Protein AF-A0A2M7DHF6-F1 (afdb_monomer_lite)

Foldseek 3Di:
DDDDDDDPPDPPPPPVDPVVPVLVCQLVLNPPPPQKDAQQDAQDVLWTFGMKGWDDDPQWIKMKGWTDLSHDQVVLQQKKKKKWWADDPVPDPPPDRTDIDIDRFGWDDRNSITITMDIDPHRDPDTAKMKIFIAGPVDGPDTRGDIRIDGPRDD

Sequence (155 aa):
MKKILIILVGCFSVFACKQGSNEYYLYHGLEGYNKFRYVNEDFIEGYKVQKIAFFQEADQLQYALLLDDSVKDETVSYYSLGLHVFLDKEKLPENKNFLVWDIKPEIQKMGTNKYIIGGFKDSIKKMDSLVFFLYDRERYQGVEGNRIVLKNIKL

Structure (mmCIF, N/CA/C/O backbone):
data_AF-A0A2M7DHF6-F1
#
_entry.id   AF-A0A2M7DHF6-F1
#
loop_
_atom_site.group_PDB
_atom_site.id
_atom_site.type_symbol
_atom_site.label_atom_id
_atom_site.label_alt_id
_atom_site.label_comp_id
_atom_site.label_asym_id
_atom_site.label_entity_id
_atom_site.label_seq_id
_atom_site.pdbx_PDB_ins_code
_atom_site.Cartn_x
_atom_site.Cartn_y
_atom_site.Cartn_z
_atom_site.occupancy
_atom_site.B_iso_or_equiv
_atom_site.auth_seq_id
_atom_site.auth_comp_id
_atom_site.auth_asym_id
_atom_site.auth_atom_id
_atom_site.pdbx_PDB_model_num
ATOM 1 N N . MET A 1 1 ? 3.550 69.576 16.415 1.00 40.66 1 MET A N 1
ATOM 2 C CA . MET A 1 1 ? 3.106 69.053 15.102 1.00 40.66 1 MET A CA 1
ATOM 3 C C . MET A 1 1 ? 4.004 67.893 14.703 1.00 40.66 1 MET A C 1
ATOM 5 O O . MET A 1 1 ? 5.196 68.136 14.625 1.00 40.66 1 MET A O 1
ATOM 9 N N . LYS A 1 2 ? 3.412 66.723 14.386 1.00 37.28 2 LYS A N 1
ATOM 10 C CA . LYS A 1 2 ? 3.984 65.604 13.592 1.00 37.28 2 LYS A CA 1
ATOM 11 C C . LYS A 1 2 ? 5.193 64.881 14.257 1.00 37.28 2 LYS A C 1
ATOM 13 O O . LYS A 1 2 ? 6.148 65.526 14.637 1.00 37.28 2 LYS A O 1
ATOM 18 N N . LYS A 1 3 ? 5.269 63.555 14.420 1.00 44.31 3 LYS A N 1
ATOM 19 C CA . LYS A 1 3 ? 4.597 62.416 13.773 1.00 44.31 3 LYS A CA 1
ATOM 20 C C . LYS A 1 3 ? 4.473 61.256 14.771 1.00 44.31 3 LYS A C 1
ATOM 22 O O . LYS A 1 3 ? 5.427 60.940 15.471 1.00 44.31 3 LYS A O 1
ATOM 27 N N . ILE A 1 4 ? 3.298 60.639 14.781 1.00 50.06 4 ILE A 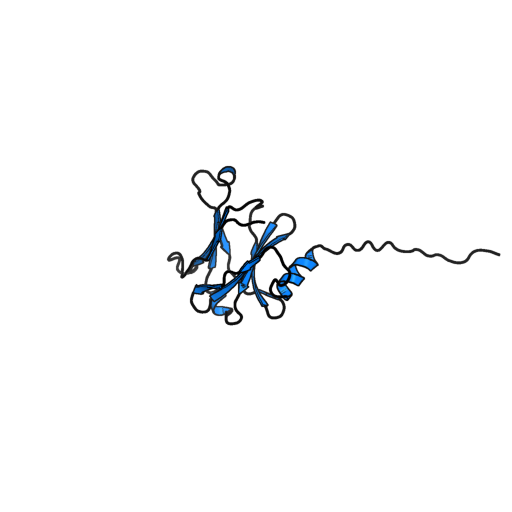N 1
ATOM 28 C CA . ILE A 1 4 ? 2.992 59.366 15.432 1.00 50.06 4 ILE A CA 1
ATOM 29 C C . ILE A 1 4 ? 3.052 58.254 14.372 1.00 50.06 4 ILE A C 1
ATOM 31 O O . ILE A 1 4 ? 2.716 58.485 13.211 1.00 50.06 4 ILE A O 1
ATOM 35 N N . LEU A 1 5 ? 3.412 57.068 14.862 1.00 42.75 5 LEU A N 1
ATOM 36 C CA . LEU A 1 5 ? 3.111 55.718 14.379 1.00 42.75 5 LEU A CA 1
ATOM 37 C C . LEU A 1 5 ? 4.032 55.063 13.341 1.00 42.75 5 LEU A C 1
ATOM 39 O O . LEU A 1 5 ? 3.881 55.173 12.129 1.00 42.75 5 LEU A O 1
ATOM 43 N N . ILE A 1 6 ? 4.914 54.251 13.918 1.00 54.34 6 ILE A N 1
ATOM 44 C CA . ILE A 1 6 ? 5.361 52.944 13.441 1.00 54.34 6 ILE A CA 1
ATOM 45 C C . ILE A 1 6 ? 4.137 52.085 13.095 1.00 54.34 6 ILE A C 1
ATOM 47 O O . ILE A 1 6 ? 3.310 51.852 13.972 1.00 54.34 6 ILE A O 1
ATOM 51 N N . ILE A 1 7 ? 4.072 51.533 11.883 1.00 50.66 7 ILE A N 1
ATOM 52 C CA . ILE A 1 7 ? 3.441 50.226 11.665 1.00 50.66 7 ILE A CA 1
ATOM 53 C C . ILE A 1 7 ? 4.362 49.416 10.753 1.00 50.66 7 ILE A C 1
ATOM 55 O O . ILE A 1 7 ? 4.388 49.574 9.535 1.00 50.66 7 ILE A O 1
ATOM 59 N N . LEU A 1 8 ? 5.143 48.553 11.397 1.00 51.50 8 LEU A N 1
ATOM 60 C CA . LEU A 1 8 ? 5.877 47.461 10.781 1.00 51.50 8 LEU A CA 1
ATOM 61 C C . LEU A 1 8 ? 4.846 46.356 10.492 1.00 51.50 8 LEU A C 1
ATOM 63 O O . LEU A 1 8 ? 4.597 45.499 11.337 1.00 51.50 8 LEU A O 1
ATOM 67 N N . VAL A 1 9 ? 4.161 46.422 9.346 1.00 56.62 9 VAL A N 1
ATOM 68 C CA . VAL A 1 9 ? 3.295 45.316 8.908 1.00 56.62 9 VAL A CA 1
ATOM 69 C C . VAL A 1 9 ? 4.211 44.210 8.407 1.00 56.62 9 VAL A C 1
ATOM 71 O O . VAL A 1 9 ? 4.738 44.266 7.298 1.00 56.62 9 VAL A O 1
ATOM 74 N N . GLY A 1 10 ? 4.450 43.235 9.280 1.00 50.50 10 GLY A N 1
ATOM 75 C CA . GLY A 1 10 ? 5.175 42.021 8.957 1.00 50.50 10 GLY A CA 1
ATOM 76 C C . GLY A 1 10 ? 4.464 41.256 7.847 1.00 50.50 10 GLY A C 1
ATOM 77 O O . GLY A 1 10 ? 3.356 40.757 8.033 1.00 50.50 10 GLY A O 1
ATOM 78 N N . CYS A 1 11 ? 5.137 41.121 6.706 1.00 45.31 11 CYS A N 1
ATOM 79 C CA . CYS A 1 11 ? 4.886 40.038 5.767 1.00 45.31 11 CYS A CA 1
ATOM 80 C C . CYS A 1 11 ? 5.281 38.720 6.444 1.00 45.31 11 CYS A C 1
ATOM 82 O O . CYS A 1 11 ? 6.384 38.217 6.244 1.00 45.31 11 CYS A O 1
ATOM 84 N N . PHE A 1 12 ? 4.384 38.164 7.260 1.00 49.59 12 PHE A N 1
ATOM 85 C CA . PHE A 1 12 ? 4.395 36.736 7.555 1.00 49.59 12 PHE A CA 1
ATOM 86 C C . PHE A 1 12 ? 3.941 36.026 6.281 1.00 49.59 12 PHE A C 1
ATOM 88 O O . PHE A 1 12 ? 2.757 35.780 6.053 1.00 49.59 12 PHE A O 1
ATOM 95 N N . SER A 1 13 ? 4.903 35.774 5.397 1.00 50.66 13 SER A N 1
ATOM 96 C CA . SER A 1 13 ? 4.759 34.831 4.303 1.00 50.66 13 SER A CA 1
ATOM 97 C C . SER A 1 13 ? 4.351 33.492 4.902 1.00 50.66 13 SER A C 1
ATOM 99 O O . SER A 1 13 ? 5.114 32.828 5.603 1.00 50.66 13 SER A O 1
ATOM 101 N N . VAL A 1 14 ? 3.101 33.127 4.639 1.00 48.22 14 VAL A N 1
ATOM 102 C CA . VAL A 1 14 ? 2.528 31.819 4.923 1.00 48.22 14 VAL A CA 1
ATOM 103 C C . VAL A 1 14 ? 3.292 30.806 4.071 1.00 48.22 14 VAL A C 1
ATOM 105 O O . VAL A 1 14 ? 2.922 30.496 2.942 1.00 48.22 14 VAL A O 1
ATOM 108 N N . PHE A 1 15 ? 4.399 30.293 4.604 1.00 45.62 15 PHE A N 1
ATOM 109 C CA . PHE A 1 15 ? 4.954 29.012 4.191 1.00 45.62 15 PHE A CA 1
ATOM 110 C C . PHE A 1 15 ? 4.006 27.926 4.710 1.00 45.62 15 PHE A C 1
ATOM 112 O O . PHE A 1 15 ? 4.299 27.217 5.668 1.00 45.62 15 PHE A O 1
ATOM 119 N N . ALA A 1 16 ? 2.820 27.833 4.106 1.00 44.16 16 ALA A N 1
ATOM 120 C CA . ALA A 1 16 ? 1.958 26.676 4.266 1.00 44.16 16 ALA A CA 1
ATOM 121 C C . ALA A 1 16 ? 2.647 25.514 3.542 1.00 44.16 16 ALA A C 1
ATOM 123 O O . ALA A 1 16 ? 2.563 25.367 2.321 1.00 44.16 16 ALA A O 1
ATOM 124 N N . CYS A 1 17 ? 3.415 24.746 4.313 1.00 47.50 17 CYS A N 1
ATOM 125 C CA . CYS A 1 17 ? 3.987 23.472 3.914 1.00 47.50 17 CYS A CA 1
ATOM 126 C C . CYS A 1 17 ? 2.936 22.634 3.171 1.00 47.50 17 CYS A C 1
ATOM 128 O O . CYS A 1 17 ? 1.870 22.342 3.710 1.00 47.50 17 CYS A O 1
ATOM 130 N N . LYS A 1 18 ? 3.270 22.171 1.959 1.00 53.00 18 LYS A N 1
ATOM 131 C CA . LYS A 1 18 ? 2.492 21.196 1.161 1.00 53.00 18 LYS A CA 1
ATOM 132 C C . LYS A 1 18 ? 2.145 19.895 1.911 1.00 53.00 18 LYS A C 1
ATOM 134 O O . LYS A 1 18 ? 1.332 19.119 1.431 1.00 53.00 18 LYS A O 1
ATOM 139 N N . GLN A 1 19 ? 2.740 19.673 3.080 1.00 48.91 19 GLN A N 1
ATOM 140 C CA . GLN A 1 19 ? 2.557 18.506 3.937 1.00 48.91 19 GLN A CA 1
ATOM 141 C C . GLN A 1 19 ? 1.116 18.363 4.470 1.00 48.91 19 GLN A C 1
ATOM 143 O O . GLN A 1 19 ? 0.648 17.247 4.661 1.00 48.91 19 GLN A O 1
ATOM 148 N N . GLY A 1 20 ? 0.365 19.465 4.608 1.00 59.94 20 GLY A N 1
ATOM 149 C CA . GLY A 1 20 ? -1.000 19.422 5.150 1.00 59.94 20 GLY A CA 1
ATOM 150 C C . GLY A 1 20 ? -2.064 18.793 4.236 1.00 59.94 20 GLY A C 1
ATOM 151 O O . GLY A 1 20 ? -3.119 18.403 4.728 1.00 59.94 20 GLY A O 1
ATOM 152 N N . SER A 1 21 ? -1.836 18.675 2.918 1.00 76.06 21 SER A N 1
ATOM 153 C CA . SER A 1 21 ? -2.890 18.179 2.015 1.00 76.06 21 SER A CA 1
ATOM 154 C C . SER A 1 21 ? -3.021 16.658 2.002 1.00 76.06 21 SER A C 1
ATOM 156 O O . SER A 1 21 ? -4.135 16.154 1.914 1.00 76.06 21 SER A O 1
ATOM 158 N N . ASN A 1 22 ? -1.915 15.913 2.083 1.00 88.50 22 ASN A N 1
ATOM 159 C CA . ASN A 1 22 ? -1.969 14.447 2.053 1.00 88.50 22 ASN A CA 1
ATOM 160 C C . ASN A 1 22 ? -2.576 13.895 3.345 1.00 88.50 22 ASN A C 1
ATOM 162 O O . ASN A 1 22 ? -3.452 13.035 3.292 1.00 88.50 22 ASN A O 1
ATOM 166 N N . GLU A 1 23 ? -2.169 14.451 4.488 1.00 90.94 23 GLU A N 1
ATOM 167 C CA . GLU A 1 23 ? -2.706 14.081 5.798 1.00 90.94 23 GLU A CA 1
ATOM 168 C C . GLU A 1 23 ? -4.221 14.305 5.875 1.00 90.94 23 GLU A C 1
ATOM 170 O O . GLU A 1 23 ? -4.940 13.429 6.350 1.00 90.94 23 GLU A O 1
ATOM 175 N N . TYR A 1 24 ? -4.727 15.410 5.307 1.00 93.25 24 TYR A N 1
ATOM 176 C CA . TYR A 1 24 ? -6.166 15.660 5.190 1.00 93.25 24 TYR A CA 1
ATOM 177 C C . TYR A 1 24 ? -6.893 14.519 4.461 1.00 93.25 24 TYR A C 1
ATOM 179 O O . TYR A 1 24 ? -7.865 13.969 4.981 1.00 93.25 24 TYR A O 1
ATOM 187 N N . TYR A 1 25 ? -6.411 14.113 3.281 1.00 95.50 25 TYR A N 1
ATOM 188 C CA . TYR A 1 25 ? -7.046 13.028 2.528 1.00 95.50 25 TYR A CA 1
ATOM 189 C C . TYR A 1 25 ? -6.968 11.690 3.265 1.00 95.50 25 TYR A C 1
ATOM 191 O O . TYR A 1 25 ? -7.938 10.937 3.262 1.00 95.50 25 TYR A O 1
ATOM 199 N N . LEU A 1 26 ? -5.844 11.390 3.918 1.00 96.31 26 LEU A N 1
ATOM 200 C CA . LEU A 1 26 ? -5.704 10.173 4.717 1.00 96.31 26 LEU A CA 1
ATOM 201 C C . LEU A 1 26 ? -6.680 10.168 5.904 1.00 96.31 26 LEU A C 1
ATOM 203 O O . LEU A 1 26 ? -7.362 9.167 6.134 1.00 96.31 26 LEU A O 1
ATOM 207 N N . TYR A 1 27 ? -6.815 11.291 6.611 1.00 96.88 27 TYR A N 1
ATOM 208 C CA . TYR A 1 27 ? -7.749 11.434 7.729 1.00 96.88 27 TYR A CA 1
ATOM 209 C C . TYR A 1 27 ? -9.207 11.198 7.306 1.00 96.88 27 TYR A C 1
ATOM 211 O O . TYR A 1 27 ? -9.972 10.585 8.048 1.00 96.88 27 TYR A O 1
ATOM 219 N N . HIS A 1 28 ? -9.573 11.612 6.090 1.00 96.31 28 HIS A N 1
ATOM 220 C CA . HIS A 1 28 ? -10.912 11.459 5.515 1.00 96.31 28 HIS A CA 1
ATOM 221 C C . HIS A 1 28 ? -11.072 10.226 4.604 1.00 96.31 28 HIS A C 1
ATOM 223 O O . HIS A 1 28 ? -11.891 10.234 3.692 1.00 96.31 28 HIS A O 1
ATOM 229 N N . GLY A 1 29 ? -10.296 9.152 4.791 1.00 96.44 29 GLY A N 1
ATOM 230 C CA . GLY A 1 29 ? -10.548 7.892 4.067 1.00 96.44 29 GLY A CA 1
ATOM 231 C C . GLY A 1 29 ? -10.341 7.988 2.547 1.00 96.44 29 GLY A C 1
ATOM 232 O O . GLY A 1 29 ? -10.980 7.258 1.777 1.00 96.44 29 GLY A O 1
ATOM 233 N N . LEU A 1 30 ? -9.477 8.910 2.108 1.00 96.31 30 LEU A N 1
ATOM 234 C CA . LEU A 1 30 ? -9.225 9.302 0.716 1.00 96.31 30 LEU A CA 1
ATOM 235 C C . LEU A 1 30 ? -10.420 9.974 0.018 1.00 96.31 30 LEU A C 1
ATOM 237 O O . LEU A 1 30 ? -10.449 10.055 -1.212 1.00 96.31 30 LEU A O 1
ATOM 241 N N . GLU A 1 31 ? -11.413 10.458 0.765 1.00 92.88 31 GLU A N 1
ATOM 242 C CA . GLU A 1 31 ? -12.525 11.223 0.197 1.00 92.88 31 GLU A CA 1
ATOM 243 C C . GLU A 1 31 ? -12.035 12.513 -0.471 1.00 92.88 31 GLU A C 1
ATOM 245 O O . GLU A 1 31 ? -11.170 13.221 0.039 1.00 92.88 31 GLU A O 1
ATOM 250 N N . GLY A 1 32 ? -12.562 12.804 -1.662 1.00 89.50 32 GLY A N 1
ATOM 251 C CA . GLY A 1 32 ? -12.158 13.969 -2.456 1.00 89.50 32 GLY A CA 1
ATOM 252 C C . GLY A 1 32 ? -10.775 13.861 -3.112 1.00 89.50 32 GLY A C 1
ATOM 253 O O . GLY A 1 32 ? -10.454 14.687 -3.968 1.00 89.50 32 GLY A O 1
ATOM 254 N N . TYR A 1 33 ? -9.973 12.839 -2.794 1.00 93.50 33 TYR A N 1
ATOM 255 C CA . TYR A 1 33 ? -8.734 12.573 -3.518 1.00 93.50 33 TYR A CA 1
ATOM 256 C C . TYR A 1 33 ? -9.058 11.988 -4.896 1.00 93.50 33 TYR A C 1
ATOM 258 O O . TYR A 1 33 ? -9.936 11.144 -5.023 1.00 93.50 33 TYR A O 1
ATOM 266 N N . ASN A 1 34 ? -8.378 12.418 -5.958 1.00 88.50 34 ASN A N 1
ATOM 267 C CA . ASN A 1 34 ? -8.691 11.975 -7.326 1.00 88.50 34 ASN A CA 1
ATOM 268 C C . ASN A 1 34 ? -7.738 10.895 -7.866 1.00 88.50 34 ASN A C 1
ATOM 270 O O . ASN A 1 34 ? -8.017 10.301 -8.907 1.00 88.50 34 ASN A O 1
ATOM 274 N N . LYS A 1 35 ? -6.629 10.619 -7.169 1.00 88.62 35 LYS A N 1
ATOM 275 C CA . LYS A 1 35 ? -5.619 9.617 -7.553 1.00 88.62 35 LYS A CA 1
ATOM 276 C C . LYS A 1 35 ? -5.656 8.386 -6.643 1.00 88.62 35 LYS A C 1
ATOM 278 O O . LYS A 1 35 ? -4.625 7.912 -6.169 1.00 88.62 35 LYS A O 1
ATOM 283 N N . PHE A 1 36 ? -6.854 7.857 -6.407 1.00 93.81 36 PHE A N 1
ATOM 284 C CA . PHE A 1 36 ? -7.036 6.573 -5.733 1.00 93.81 36 PHE A CA 1
ATOM 285 C C . PHE A 1 36 ? -7.778 5.572 -6.619 1.00 93.81 36 PHE A C 1
ATOM 287 O O . PHE A 1 36 ? -8.341 5.914 -7.661 1.00 93.81 36 PHE A O 1
ATOM 294 N N . ARG A 1 37 ? -7.767 4.312 -6.194 1.00 94.38 37 ARG A N 1
ATOM 295 C CA . ARG A 1 37 ? -8.491 3.208 -6.818 1.00 94.38 37 ARG A CA 1
ATOM 296 C C . ARG A 1 37 ? -9.205 2.398 -5.761 1.00 94.38 37 ARG A C 1
ATOM 298 O O . ARG A 1 37 ? -8.613 2.087 -4.732 1.00 94.38 37 ARG A O 1
ATOM 305 N N . TYR A 1 38 ? -10.447 2.033 -6.048 1.00 96.00 38 TYR A N 1
ATOM 306 C CA . TYR A 1 38 ? -11.127 0.973 -5.318 1.00 96.00 38 TYR A CA 1
ATOM 307 C C . TYR A 1 38 ? -10.522 -0.366 -5.720 1.00 96.00 38 TYR A C 1
ATOM 309 O O . TYR A 1 38 ? -10.346 -0.631 -6.909 1.00 96.00 38 TYR A O 1
ATOM 317 N N . VAL A 1 39 ? -10.195 -1.174 -4.721 1.00 96.00 39 VAL A N 1
ATOM 318 C CA . VAL A 1 39 ? -9.646 -2.518 -4.897 1.00 96.00 39 VAL A CA 1
ATOM 319 C C . VAL A 1 39 ? -10.606 -3.515 -4.265 1.00 96.00 39 VAL A C 1
ATOM 321 O O . VAL A 1 39 ? -11.186 -4.322 -4.977 1.00 96.00 39 VAL A O 1
ATOM 324 N N . ASN A 1 40 ? -10.883 -3.360 -2.966 1.00 97.44 40 ASN A N 1
ATOM 325 C CA . ASN A 1 40 ? -11.764 -4.239 -2.192 1.00 97.44 40 ASN A CA 1
ATOM 326 C C . ASN A 1 40 ? -11.368 -5.722 -2.283 1.00 97.44 40 ASN A C 1
ATOM 328 O O . ASN A 1 40 ? -12.235 -6.581 -2.431 1.00 97.44 40 ASN A O 1
ATOM 332 N N . GLU A 1 41 ? -10.073 -6.005 -2.163 1.00 97.81 41 GLU A N 1
ATOM 333 C CA . GLU A 1 41 ? -9.516 -7.357 -2.244 1.00 97.81 41 GLU A CA 1
ATOM 334 C C . GLU A 1 41 ? -8.852 -7.750 -0.925 1.00 97.81 41 GLU A C 1
ATOM 336 O O . GLU A 1 41 ? -8.196 -6.940 -0.265 1.00 97.81 41 GLU A O 1
ATOM 341 N N . ASP A 1 42 ? -9.018 -9.015 -0.562 1.00 97.88 42 ASP A N 1
ATOM 342 C CA . ASP A 1 4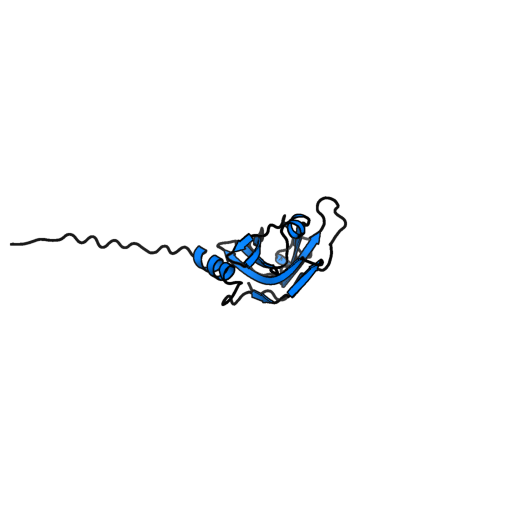2 ? -8.331 -9.660 0.547 1.00 97.88 42 ASP A CA 1
ATOM 343 C C . ASP A 1 42 ? -7.004 -10.241 0.061 1.00 97.88 42 ASP A C 1
ATOM 345 O O . ASP A 1 42 ? -6.990 -11.049 -0.873 1.00 97.88 42 ASP A O 1
ATOM 349 N N . PHE A 1 43 ? -5.895 -9.888 0.719 1.00 97.44 43 PHE A N 1
ATOM 350 C CA . PHE A 1 43 ? -4.662 -10.668 0.572 1.00 97.44 43 PHE A CA 1
ATOM 351 C C . PHE A 1 43 ? -4.884 -12.075 1.131 1.00 97.44 43 PHE A C 1
ATOM 353 O O . PHE A 1 43 ? -4.638 -13.073 0.464 1.00 97.44 43 PHE A O 1
ATOM 360 N N . ILE A 1 44 ? -5.408 -12.130 2.350 1.00 96.31 44 ILE A N 1
ATOM 361 C CA . ILE A 1 44 ? -5.839 -13.322 3.076 1.00 96.31 44 ILE A CA 1
ATOM 362 C C . ILE A 1 44 ? -7.081 -12.951 3.888 1.00 96.31 44 ILE A C 1
ATOM 364 O O . ILE A 1 44 ? -7.384 -11.767 4.054 1.00 96.31 44 ILE A O 1
ATOM 368 N N . GLU A 1 45 ? -7.775 -13.947 4.433 1.00 95.69 45 GLU A N 1
ATOM 369 C CA . GLU A 1 45 ? -8.909 -13.708 5.326 1.00 95.69 45 GLU A CA 1
ATOM 370 C C . GLU A 1 45 ? -8.519 -12.773 6.486 1.00 95.69 45 GLU A C 1
ATOM 372 O O . GLU A 1 45 ? -7.524 -12.991 7.180 1.00 95.69 45 GLU A O 1
ATOM 377 N N . GLY A 1 46 ? -9.297 -11.702 6.678 1.00 95.50 46 GLY A N 1
ATOM 378 C CA . GLY A 1 46 ? -9.048 -10.705 7.723 1.00 95.50 46 GLY A CA 1
ATOM 379 C C . GLY A 1 46 ? -7.960 -9.677 7.388 1.00 95.50 46 GLY A C 1
ATOM 380 O O . GLY A 1 46 ? -7.584 -8.897 8.264 1.00 95.50 46 GLY A O 1
ATOM 381 N N . TYR A 1 47 ? -7.470 -9.641 6.143 1.00 97.38 47 TYR A N 1
ATOM 382 C CA . TYR A 1 47 ? -6.498 -8.657 5.658 1.00 97.38 47 TYR A CA 1
ATOM 383 C C . TYR A 1 47 ? -6.931 -8.057 4.311 1.00 97.38 47 TYR A C 1
ATOM 385 O O . TYR A 1 47 ? -6.300 -8.248 3.266 1.00 97.38 47 TYR A O 1
ATOM 393 N N . LYS A 1 48 ? -8.019 -7.285 4.365 1.00 98.38 48 LYS A N 1
ATOM 394 C CA . LYS A 1 48 ? -8.626 -6.620 3.212 1.00 98.38 48 LYS A CA 1
ATOM 395 C C . LYS A 1 48 ? -8.070 -5.223 2.962 1.00 98.38 48 LYS A C 1
ATOM 397 O O . LYS A 1 48 ? -8.011 -4.398 3.875 1.00 98.38 48 LYS A O 1
ATOM 402 N N . VAL A 1 49 ? -7.773 -4.929 1.698 1.00 98.56 49 VAL A N 1
ATOM 403 C CA . VAL A 1 49 ? -7.468 -3.584 1.195 1.00 98.56 49 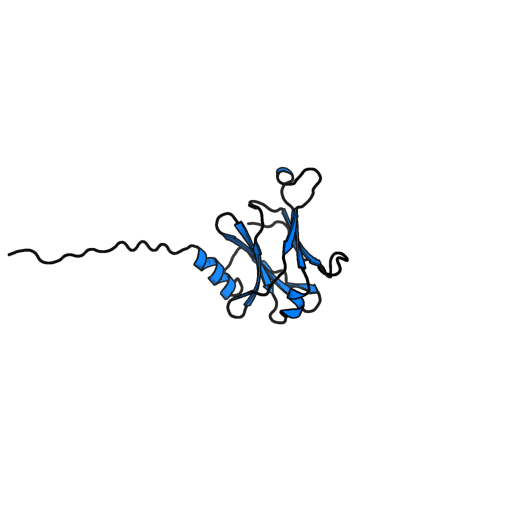VAL A CA 1
ATOM 404 C C . VAL A 1 49 ? -8.671 -3.049 0.424 1.00 98.56 49 VAL A C 1
ATOM 406 O O . VAL A 1 49 ? -9.078 -3.593 -0.602 1.00 98.56 49 VAL A O 1
ATOM 409 N N . GLN A 1 50 ? -9.236 -1.945 0.898 1.00 98.50 50 GLN A N 1
ATOM 410 C CA . GLN A 1 50 ? -10.400 -1.299 0.296 1.00 98.50 50 GLN A CA 1
ATOM 411 C C . GLN A 1 50 ? -10.004 -0.360 -0.847 1.00 98.50 50 GLN A C 1
ATOM 413 O O . GLN A 1 50 ? -10.570 -0.424 -1.943 1.00 98.50 50 GLN A O 1
ATOM 418 N N . LYS A 1 51 ? -9.012 0.507 -0.612 1.00 98.19 51 LYS A N 1
ATOM 419 C CA . LYS A 1 51 ? -8.542 1.504 -1.584 1.00 98.19 51 LYS A CA 1
ATOM 420 C C . LYS A 1 51 ? -7.021 1.564 -1.625 1.00 98.19 51 LYS A C 1
ATOM 422 O O . LYS A 1 51 ? -6.358 1.312 -0.625 1.00 98.19 51 LYS A O 1
ATOM 427 N N . ILE A 1 52 ? -6.482 1.973 -2.768 1.00 97.81 52 ILE A N 1
ATOM 428 C CA . ILE A 1 52 ? -5.059 2.287 -2.927 1.00 97.81 52 ILE A CA 1
ATOM 429 C C . ILE A 1 52 ? -4.913 3.687 -3.512 1.00 97.81 52 ILE A C 1
ATOM 431 O O . ILE A 1 52 ? -5.558 4.002 -4.512 1.00 97.81 52 ILE A O 1
ATOM 435 N N . ALA A 1 53 ? -4.059 4.511 -2.912 1.00 95.81 53 ALA A N 1
ATOM 436 C CA . ALA A 1 53 ? -3.704 5.841 -3.400 1.00 95.81 53 ALA A CA 1
ATOM 437 C C . ALA A 1 53 ? -2.190 5.992 -3.553 1.00 95.81 53 ALA A C 1
ATOM 439 O O . ALA A 1 53 ? -1.422 5.307 -2.877 1.00 95.81 53 ALA A O 1
ATOM 440 N N . PHE A 1 54 ? -1.781 6.911 -4.428 1.00 93.56 54 PHE A N 1
ATOM 441 C CA . PHE A 1 54 ? -0.384 7.281 -4.628 1.00 93.56 54 PHE A CA 1
ATOM 442 C C . PHE A 1 54 ? -0.194 8.770 -4.383 1.00 93.56 54 PHE A C 1
ATOM 444 O O . PHE A 1 54 ? -0.877 9.572 -5.010 1.00 93.56 54 PHE A O 1
ATOM 451 N N . PHE A 1 55 ? 0.754 9.133 -3.524 1.00 91.12 55 PHE A N 1
ATOM 452 C CA . PHE A 1 55 ? 1.063 10.518 -3.185 1.00 91.12 55 PHE A CA 1
ATOM 453 C C . PHE A 1 55 ? 2.470 10.869 -3.653 1.00 91.12 55 PHE A C 1
ATOM 455 O O . PHE A 1 55 ? 3.415 10.127 -3.404 1.00 91.12 55 PHE A O 1
ATOM 462 N N . GLN A 1 56 ? 2.619 12.010 -4.325 1.00 86.81 56 GLN A N 1
ATOM 463 C CA . GLN A 1 56 ? 3.934 12.551 -4.655 1.00 86.81 56 GLN A CA 1
ATOM 464 C C . GLN A 1 56 ? 4.369 13.497 -3.532 1.00 86.81 56 GLN A C 1
ATOM 466 O O . GLN A 1 56 ? 3.779 14.568 -3.370 1.00 86.81 56 GLN A O 1
ATOM 471 N N . GLU A 1 57 ? 5.407 13.126 -2.786 1.00 81.44 57 GLU A N 1
ATOM 472 C CA . GLU A 1 57 ? 6.010 13.961 -1.745 1.00 81.44 57 GLU A CA 1
ATOM 473 C C . GLU A 1 57 ? 7.454 14.288 -2.110 1.00 81.44 57 GLU A C 1
ATOM 475 O O . GLU A 1 57 ? 8.324 13.419 -2.107 1.00 81.44 57 GLU A O 1
ATOM 480 N N . ALA A 1 58 ? 7.704 15.556 -2.453 1.00 77.75 58 ALA A N 1
ATOM 481 C CA . ALA A 1 58 ? 8.981 16.000 -3.010 1.00 77.75 58 ALA A CA 1
ATOM 482 C C . ALA A 1 58 ? 9.439 15.064 -4.152 1.00 77.75 58 ALA A C 1
ATOM 484 O O . ALA A 1 58 ? 8.752 14.963 -5.173 1.00 77.75 58 ALA A O 1
ATOM 485 N N . ASP A 1 59 ? 10.544 14.346 -3.957 1.00 76.25 59 ASP A N 1
ATOM 486 C CA . ASP A 1 59 ? 11.153 13.463 -4.956 1.00 76.25 59 ASP A CA 1
ATOM 487 C C . ASP A 1 59 ? 10.763 11.985 -4.801 1.00 76.25 59 ASP A C 1
ATOM 489 O O . ASP A 1 59 ? 11.214 11.141 -5.583 1.00 76.25 59 ASP A O 1
ATOM 493 N N . GLN A 1 60 ? 9.899 11.668 -3.832 1.00 84.38 60 GLN A N 1
ATOM 494 C CA . GLN A 1 60 ? 9.503 10.306 -3.510 1.00 84.38 60 GLN A CA 1
ATOM 495 C C . GLN A 1 60 ? 8.019 10.068 -3.792 1.00 84.38 60 GLN A C 1
ATOM 497 O O . GLN A 1 60 ? 7.138 10.832 -3.392 1.00 84.38 60 GLN A O 1
ATOM 502 N N . LEU A 1 61 ? 7.742 8.963 -4.479 1.00 90.12 61 LEU A N 1
ATOM 503 C CA . LEU A 1 61 ? 6.391 8.443 -4.593 1.00 90.12 61 LEU A CA 1
ATOM 504 C C . LEU A 1 61 ? 6.078 7.633 -3.332 1.00 90.12 61 LEU A C 1
ATOM 506 O O . LEU A 1 61 ? 6.878 6.793 -2.918 1.00 90.12 61 LEU A O 1
ATOM 510 N N . GLN A 1 62 ? 4.912 7.851 -2.745 1.00 92.69 62 GLN A N 1
ATOM 511 C CA . GLN A 1 62 ? 4.364 7.045 -1.662 1.00 92.69 62 GLN A CA 1
ATOM 512 C C . GLN A 1 62 ? 3.096 6.340 -2.126 1.00 92.69 62 GLN A C 1
ATOM 514 O O . GLN A 1 62 ? 2.390 6.818 -3.014 1.00 92.69 62 GLN A O 1
ATOM 519 N N . TYR A 1 63 ? 2.800 5.206 -1.509 1.00 94.94 63 TYR A N 1
ATOM 520 C CA . TYR A 1 63 ? 1.522 4.525 -1.627 1.00 94.94 63 TYR A CA 1
ATOM 521 C C . TYR A 1 63 ? 0.846 4.448 -0.260 1.00 94.94 63 TYR A C 1
ATOM 523 O O . TYR A 1 63 ? 1.510 4.310 0.767 1.00 94.94 63 TYR A O 1
ATOM 531 N N . ALA A 1 64 ? -0.482 4.488 -0.266 1.00 97.25 64 ALA A N 1
ATOM 532 C CA . ALA A 1 64 ? -1.311 4.223 0.899 1.00 97.25 64 ALA A CA 1
ATOM 533 C C . ALA A 1 64 ? 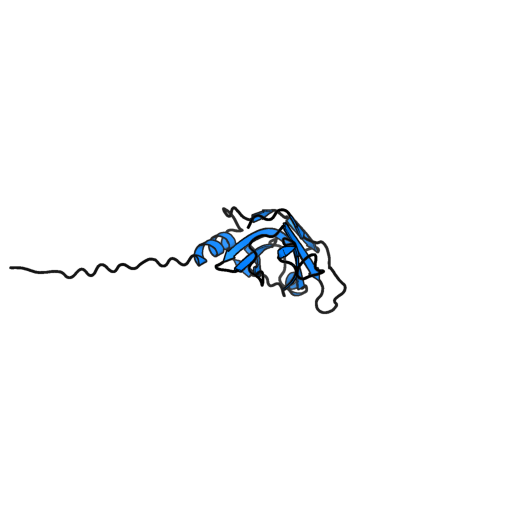-2.337 3.142 0.556 1.00 97.25 64 ALA A C 1
ATOM 535 O O . ALA A 1 64 ? -3.108 3.292 -0.395 1.00 97.25 64 ALA A O 1
ATOM 536 N N . LEU A 1 65 ? -2.342 2.061 1.333 1.00 98.44 65 LEU A N 1
ATOM 537 C CA . LEU A 1 65 ? -3.332 0.990 1.277 1.00 98.44 65 LEU A CA 1
ATOM 538 C C . LEU A 1 65 ? -4.350 1.240 2.391 1.00 98.44 65 LEU A C 1
ATOM 540 O O . LEU A 1 65 ? -4.016 1.036 3.554 1.00 98.44 65 LEU A O 1
ATOM 544 N N . LEU A 1 66 ? -5.556 1.704 2.057 1.00 98.62 66 LEU A N 1
ATOM 545 C CA . LEU A 1 66 ? -6.653 1.814 3.023 1.00 98.62 66 LEU A CA 1
ATOM 546 C C . LEU A 1 66 ? -7.154 0.410 3.344 1.00 98.62 66 LEU A C 1
ATOM 548 O O . LEU A 1 66 ? -7.619 -0.303 2.450 1.00 98.62 66 LEU A O 1
ATOM 552 N N . LEU A 1 67 ? -7.048 0.031 4.607 1.00 98.69 67 LEU A N 1
ATOM 553 C CA . LEU A 1 67 ? -7.462 -1.264 5.117 1.00 98.69 67 LEU A CA 1
ATOM 554 C C . LEU A 1 67 ? -8.916 -1.227 5.569 1.00 98.69 67 LEU A C 1
ATOM 556 O O . LEU A 1 67 ? -9.436 -0.183 5.953 1.00 98.69 67 LEU A O 1
ATOM 560 N N . ASP A 1 68 ? -9.551 -2.391 5.554 1.00 98.31 68 ASP A N 1
ATOM 561 C CA . ASP A 1 68 ? -10.847 -2.565 6.198 1.00 98.31 68 ASP A CA 1
ATOM 562 C C . ASP A 1 68 ? -10.746 -2.419 7.728 1.00 98.31 68 ASP A C 1
ATOM 564 O O . ASP A 1 68 ? -9.742 -2.791 8.345 1.00 98.31 68 ASP A O 1
ATOM 568 N N . ASP A 1 69 ? -11.802 -1.903 8.360 1.00 97.12 69 ASP A N 1
ATOM 569 C CA . ASP A 1 69 ? -11.837 -1.656 9.806 1.00 97.12 69 ASP A CA 1
ATOM 570 C C . ASP A 1 69 ? -11.640 -2.935 10.629 1.00 97.12 69 ASP A C 1
ATOM 572 O O . ASP A 1 69 ? -11.133 -2.876 11.754 1.00 97.12 69 ASP A O 1
ATOM 576 N N . SER A 1 70 ? -11.985 -4.097 10.070 1.00 96.81 70 SER A N 1
ATOM 577 C CA . SER A 1 70 ? -11.815 -5.394 10.729 1.00 96.81 70 SER A CA 1
ATOM 578 C C . SER A 1 70 ? -10.357 -5.868 10.807 1.00 96.81 70 SER A C 1
ATOM 580 O O . SER A 1 70 ? -10.050 -6.731 11.635 1.00 96.81 70 SER A O 1
ATOM 582 N N . VAL A 1 71 ? -9.442 -5.293 10.013 1.00 98.25 71 VAL A N 1
ATOM 583 C CA . VAL A 1 71 ? -8.036 -5.722 9.958 1.00 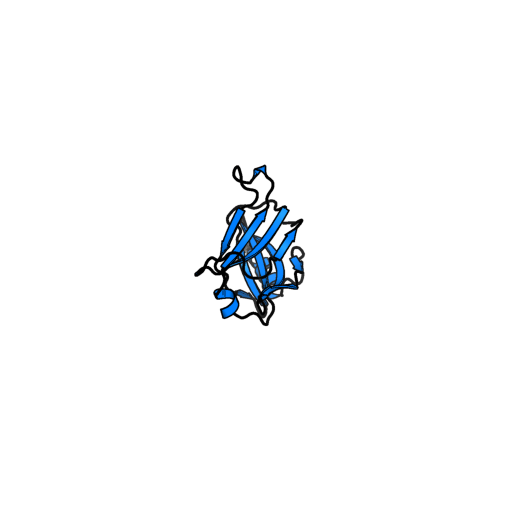98.25 71 VAL A CA 1
ATOM 584 C C . VAL A 1 71 ? -7.321 -5.442 11.283 1.00 98.25 71 VAL A C 1
ATOM 586 O O . VAL A 1 71 ? -7.393 -4.335 11.837 1.00 98.25 71 VAL A O 1
ATOM 589 N N . LYS A 1 72 ? -6.623 -6.459 11.799 1.00 97.69 72 LYS A N 1
ATOM 590 C CA . LYS A 1 72 ? -5.909 -6.431 13.085 1.00 97.69 72 LYS A CA 1
ATOM 591 C C . LYS A 1 72 ? -4.406 -6.229 12.903 1.00 97.69 72 LYS A C 1
ATOM 593 O O . LYS A 1 72 ? -3.811 -6.764 11.969 1.00 97.69 72 LYS A O 1
ATOM 598 N N . ASP A 1 73 ? -3.788 -5.532 13.856 1.00 96.56 73 ASP A N 1
ATOM 599 C CA . ASP A 1 73 ? -2.340 -5.270 13.880 1.00 96.56 73 ASP A CA 1
ATOM 600 C C . ASP A 1 73 ? -1.521 -6.575 13.883 1.00 96.56 73 ASP A C 1
ATOM 602 O O . ASP A 1 73 ? -0.505 -6.686 13.198 1.00 96.56 73 ASP A O 1
ATOM 606 N N . GLU A 1 74 ? -1.995 -7.595 14.602 1.00 95.06 74 GLU A N 1
ATOM 607 C CA . GLU A 1 74 ? -1.391 -8.934 14.673 1.00 95.06 74 GLU A CA 1
ATOM 608 C C . GLU A 1 74 ? -1.310 -9.596 13.291 1.00 95.06 74 GLU A C 1
ATOM 610 O O . GLU A 1 74 ? -0.266 -10.116 12.906 1.00 95.06 74 GLU A O 1
ATOM 615 N N . THR A 1 75 ? -2.393 -9.519 12.511 1.00 94.00 75 THR A N 1
ATOM 616 C CA . THR A 1 75 ? -2.448 -10.073 11.153 1.00 94.00 75 THR A CA 1
ATOM 617 C C . THR A 1 75 ? -1.482 -9.343 10.229 1.00 94.00 75 THR A C 1
ATOM 619 O O . THR A 1 75 ? -0.764 -9.983 9.470 1.00 94.00 75 THR A O 1
ATOM 622 N N . VAL A 1 76 ? -1.426 -8.010 10.304 1.00 95.94 76 VAL A N 1
ATOM 623 C CA . VAL A 1 76 ? -0.535 -7.204 9.456 1.00 95.94 76 VAL A CA 1
ATOM 624 C C . VAL A 1 76 ? 0.931 -7.448 9.794 1.00 95.94 76 VAL A C 1
ATOM 626 O O . VAL A 1 76 ? 1.733 -7.684 8.895 1.00 95.94 76 VAL A O 1
ATOM 629 N N . SER A 1 77 ? 1.276 -7.423 11.080 1.00 93.88 77 SER A N 1
ATOM 630 C CA . SER A 1 77 ? 2.664 -7.504 11.554 1.00 93.88 77 SER A CA 1
ATOM 631 C C . SER A 1 77 ? 3.315 -8.878 11.377 1.00 93.88 77 SER A C 1
ATOM 633 O O . SER A 1 77 ? 4.546 -8.962 11.394 1.00 93.88 77 SER A O 1
ATOM 635 N N . TYR A 1 78 ? 2.517 -9.935 11.194 1.00 93.31 78 TYR A N 1
ATOM 636 C CA . TYR A 1 78 ? 3.006 -11.287 10.924 1.00 93.31 78 TYR A CA 1
ATOM 637 C C . TYR A 1 78 ? 3.668 -11.414 9.542 1.00 93.31 78 TYR A C 1
ATOM 639 O O . TYR A 1 78 ? 4.669 -12.113 9.393 1.00 93.31 78 TYR A O 1
ATOM 647 N N . TYR A 1 79 ? 3.144 -10.717 8.531 1.00 94.94 79 TYR A N 1
ATOM 648 C CA . TYR A 1 79 ? 3.621 -10.829 7.151 1.00 94.94 79 TYR A CA 1
ATOM 649 C C . TYR A 1 79 ? 4.576 -9.699 6.770 1.00 94.94 79 TYR A C 1
ATOM 651 O O . TYR A 1 79 ? 4.557 -8.606 7.329 1.00 94.94 79 TYR A O 1
ATOM 659 N N . SER A 1 80 ? 5.388 -9.939 5.741 1.00 95.69 80 SER A N 1
ATOM 660 C CA . SER A 1 80 ? 6.010 -8.863 4.964 1.00 95.69 80 SER A CA 1
ATOM 661 C C . SER A 1 80 ? 5.139 -8.501 3.770 1.00 95.69 80 SER A C 1
ATOM 663 O O . SER A 1 80 ? 4.502 -9.371 3.178 1.00 95.69 80 SER A O 1
ATOM 665 N N . LEU A 1 81 ? 5.141 -7.220 3.401 1.00 97.12 81 LEU A N 1
ATOM 666 C CA . LEU A 1 81 ? 4.462 -6.731 2.206 1.00 97.12 81 LEU A CA 1
ATOM 667 C C . LEU A 1 81 ? 5.495 -6.548 1.099 1.00 97.12 81 LEU A C 1
ATOM 669 O O . LEU A 1 81 ? 6.333 -5.649 1.170 1.00 97.12 81 LEU A O 1
ATOM 673 N N . GLY A 1 82 ? 5.422 -7.403 0.087 1.00 95.75 82 GLY A N 1
ATOM 674 C CA . GLY A 1 82 ? 6.230 -7.339 -1.119 1.00 95.75 82 GLY A CA 1
ATOM 675 C C . GLY A 1 82 ? 5.552 -6.558 -2.244 1.00 95.75 82 GLY A C 1
ATOM 676 O O . GLY A 1 82 ? 4.325 -6.485 -2.340 1.00 95.75 82 GLY A O 1
ATOM 677 N N . LEU A 1 83 ? 6.377 -5.982 -3.114 1.00 95.81 83 LEU A N 1
ATOM 678 C CA . LEU A 1 83 ? 5.990 -5.204 -4.280 1.00 95.81 83 LEU A CA 1
ATOM 679 C C . LEU A 1 83 ? 6.776 -5.683 -5.501 1.00 95.81 83 LEU A C 1
ATOM 681 O O . LEU A 1 83 ? 8.007 -5.656 -5.493 1.00 95.81 83 LEU A O 1
ATOM 685 N N . HIS A 1 84 ? 6.077 -6.059 -6.572 1.00 95.06 84 HIS A N 1
ATOM 686 C CA . HIS A 1 84 ? 6.668 -6.115 -7.910 1.00 95.06 84 HIS A CA 1
ATOM 687 C C . HIS A 1 84 ? 6.298 -4.853 -8.677 1.00 95.06 84 HIS A C 1
ATOM 689 O O . HIS A 1 84 ? 5.127 -4.624 -8.983 1.00 95.06 84 HIS A O 1
ATOM 695 N N . VAL A 1 85 ? 7.307 -4.048 -8.991 1.00 93.00 85 VAL A N 1
ATOM 696 C CA . VAL A 1 85 ? 7.164 -2.758 -9.665 1.00 93.00 85 VAL A CA 1
ATOM 697 C C . VAL A 1 85 ? 7.591 -2.916 -11.121 1.00 93.00 85 VAL A C 1
ATOM 699 O O . VAL A 1 85 ? 8.769 -3.143 -11.407 1.00 93.00 85 VAL A O 1
ATOM 702 N N . PHE A 1 86 ? 6.642 -2.795 -12.046 1.00 91.75 86 PHE A N 1
ATOM 703 C CA . PHE A 1 86 ? 6.898 -2.888 -13.482 1.00 91.75 86 PHE A CA 1
ATOM 704 C C . PHE A 1 86 ? 7.048 -1.481 -14.063 1.00 91.75 86 PHE A C 1
ATOM 706 O O . PHE A 1 86 ? 6.126 -0.663 -14.000 1.00 91.75 86 PHE A O 1
ATOM 713 N N . LEU A 1 87 ? 8.230 -1.206 -14.609 1.00 87.75 87 LEU A N 1
ATOM 714 C CA . LEU A 1 87 ? 8.622 0.073 -15.199 1.00 87.75 87 LEU A CA 1
ATOM 715 C C . LEU A 1 87 ? 8.912 -0.105 -16.696 1.00 87.75 87 LEU A C 1
ATOM 717 O O . LEU A 1 87 ? 9.152 -1.227 -17.146 1.00 87.75 87 LEU A O 1
ATOM 721 N N . ASP A 1 88 ? 8.998 1.010 -17.428 1.00 79.44 88 ASP A N 1
ATOM 722 C CA . ASP A 1 88 ? 9.554 1.030 -18.787 1.00 79.44 88 ASP A CA 1
ATOM 723 C C . ASP A 1 88 ? 10.925 0.323 -18.811 1.00 79.44 88 ASP A C 1
ATOM 725 O O . ASP A 1 88 ? 11.773 0.585 -17.952 1.00 79.44 88 ASP A O 1
ATOM 729 N N . LYS A 1 89 ? 11.168 -0.542 -19.811 1.00 69.12 89 LYS A N 1
ATOM 730 C CA . LYS A 1 89 ? 12.390 -1.373 -19.920 1.00 69.12 89 LYS A CA 1
ATOM 731 C C . LYS A 1 89 ? 13.696 -0.588 -19.778 1.00 69.12 89 LYS A C 1
ATOM 733 O O . LYS A 1 89 ? 14.646 -1.109 -19.210 1.00 69.12 89 LYS A O 1
ATOM 738 N N . GLU A 1 90 ? 13.733 0.657 -20.250 1.00 71.06 90 GLU A N 1
ATOM 739 C CA . GLU A 1 90 ? 14.904 1.545 -20.160 1.00 71.06 90 GLU A CA 1
ATOM 740 C C . GLU A 1 90 ? 15.315 1.878 -18.714 1.00 71.06 90 GLU A C 1
ATOM 742 O O . GLU A 1 90 ? 16.417 2.365 -18.481 1.00 71.06 90 GLU A O 1
ATOM 747 N N . LYS A 1 91 ? 14.436 1.631 -17.734 1.00 72.69 91 LYS A N 1
ATOM 748 C CA . LYS A 1 91 ? 14.653 1.920 -16.309 1.00 72.69 91 LYS A CA 1
ATOM 749 C C . LYS A 1 91 ? 14.896 0.674 -15.461 1.00 72.69 91 LYS A C 1
ATOM 751 O O . LYS A 1 91 ? 15.016 0.790 -14.243 1.00 72.69 91 LYS A O 1
ATOM 756 N N . LEU A 1 92 ? 14.928 -0.510 -16.072 1.00 77.69 92 LEU A N 1
ATOM 757 C CA . LEU A 1 92 ? 15.162 -1.770 -15.374 1.00 77.69 92 LEU A CA 1
ATOM 758 C C . LEU A 1 92 ? 16.618 -2.224 -15.562 1.00 77.69 92 LEU A C 1
ATOM 760 O O . LEU A 1 92 ? 17.178 -2.037 -16.642 1.00 77.69 92 LEU A O 1
ATOM 764 N N . PRO A 1 93 ? 17.243 -2.844 -14.542 1.00 79.12 93 PRO A N 1
ATOM 765 C CA . PRO A 1 93 ? 18.534 -3.503 -14.712 1.00 79.12 93 PRO A CA 1
ATOM 766 C C . PRO A 1 93 ? 18.486 -4.549 -15.831 1.00 79.12 93 PRO A C 1
ATOM 768 O O . PRO A 1 93 ? 17.456 -5.207 -16.017 1.00 79.12 93 PRO A O 1
ATOM 771 N N . GLU A 1 94 ? 19.608 -4.753 -16.528 1.00 75.88 94 GLU A N 1
ATOM 772 C CA . GLU A 1 94 ? 19.720 -5.800 -17.547 1.00 75.88 94 GLU A CA 1
ATOM 773 C C . GLU A 1 94 ? 19.250 -7.151 -16.982 1.00 75.88 94 GLU A C 1
ATOM 775 O O . GLU A 1 94 ? 19.622 -7.553 -15.877 1.00 75.88 94 GLU A O 1
ATOM 780 N N . ASN A 1 95 ? 18.399 -7.847 -17.742 1.00 79.31 95 ASN A N 1
ATOM 781 C CA . ASN A 1 95 ? 17.777 -9.130 -17.387 1.00 79.31 95 ASN A CA 1
ATOM 782 C C . ASN A 1 95 ? 16.702 -9.096 -16.284 1.00 79.31 95 ASN A C 1
ATOM 784 O O . ASN A 1 95 ? 16.289 -10.157 -15.810 1.00 79.31 95 ASN A O 1
ATOM 788 N N . LYS A 1 96 ? 16.194 -7.921 -15.888 1.00 82.75 96 LYS A N 1
ATOM 789 C CA . LYS A 1 96 ? 15.027 -7.823 -14.996 1.00 82.75 96 LYS A CA 1
ATOM 790 C C . LYS A 1 96 ? 13.788 -7.313 -15.725 1.00 82.75 96 LYS A C 1
ATOM 792 O O . LYS A 1 96 ? 13.849 -6.374 -16.507 1.00 82.75 96 LYS A O 1
ATOM 797 N N . ASN A 1 97 ? 12.643 -7.917 -15.403 1.00 85.19 97 ASN A N 1
ATOM 798 C CA . ASN A 1 97 ? 11.327 -7.501 -15.907 1.00 85.19 97 ASN A CA 1
ATOM 799 C C . ASN A 1 97 ? 10.561 -6.607 -14.913 1.00 85.19 97 ASN A C 1
ATOM 801 O O . ASN A 1 97 ? 9.548 -6.018 -15.276 1.00 85.19 97 ASN A O 1
ATOM 805 N N . PHE A 1 98 ? 11.020 -6.535 -13.661 1.00 90.69 98 PHE A N 1
ATOM 806 C CA . PHE A 1 98 ? 10.438 -5.737 -12.582 1.00 90.69 98 PHE A CA 1
ATOM 807 C C . PHE A 1 98 ? 11.466 -5.510 -11.468 1.00 90.69 98 PHE A C 1
ATOM 809 O O . PHE A 1 98 ? 12.457 -6.240 -11.357 1.00 90.69 98 PHE A O 1
ATOM 816 N N . LEU A 1 99 ? 11.213 -4.510 -10.625 1.00 90.56 99 LEU A N 1
ATOM 817 C CA . LEU A 1 99 ? 11.901 -4.333 -9.347 1.00 90.56 99 LEU A CA 1
ATOM 818 C C . LEU A 1 99 ? 11.120 -5.053 -8.246 1.00 90.56 99 LEU A C 1
ATOM 820 O O . LEU A 1 99 ? 9.890 -5.075 -8.271 1.00 90.56 99 LEU A O 1
ATOM 824 N N . VAL A 1 100 ? 11.841 -5.635 -7.289 1.00 91.00 100 VAL A N 1
ATOM 825 C CA . VAL A 1 100 ? 11.259 -6.272 -6.102 1.00 91.00 100 VAL A CA 1
ATOM 826 C C . VAL A 1 100 ? 11.647 -5.461 -4.893 1.00 91.00 100 VAL A C 1
ATOM 828 O O . VAL A 1 100 ? 12.842 -5.300 -4.639 1.00 91.00 100 VAL A O 1
ATOM 831 N N . TRP A 1 101 ? 10.653 -4.995 -4.150 1.00 92.00 101 TRP A N 1
ATOM 832 C CA . TRP A 1 101 ? 10.851 -4.363 -2.854 1.00 92.00 101 TRP A CA 1
ATOM 833 C C . TRP A 1 101 ? 9.931 -4.982 -1.825 1.00 92.00 101 TRP A C 1
ATOM 835 O O . TRP A 1 101 ? 8.909 -5.567 -2.164 1.00 92.00 101 TRP A O 1
ATOM 845 N N . ASP A 1 102 ? 10.287 -4.809 -0.569 1.00 93.19 102 ASP A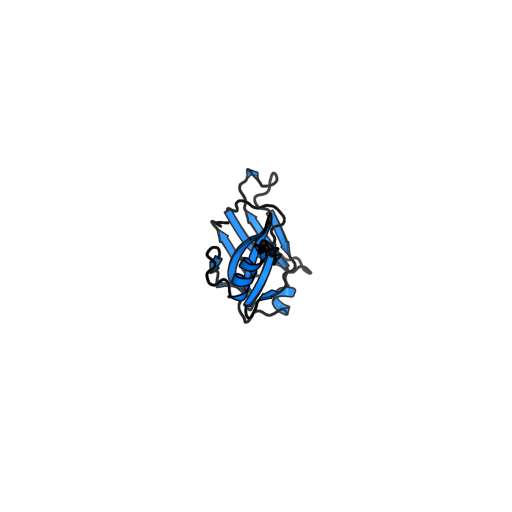 N 1
ATOM 846 C CA . ASP A 1 102 ? 9.493 -5.254 0.553 1.00 93.19 102 ASP A CA 1
ATOM 847 C C . ASP A 1 102 ? 9.595 -4.258 1.702 1.00 93.19 102 ASP A C 1
ATOM 849 O O . ASP A 1 102 ? 10.559 -3.488 1.817 1.00 93.19 102 ASP A O 1
ATOM 853 N N . ILE A 1 103 ? 8.566 -4.273 2.540 1.00 93.88 103 ILE A N 1
ATOM 854 C CA . ILE A 1 103 ? 8.550 -3.587 3.824 1.00 93.88 103 ILE A CA 1
ATOM 855 C C . ILE A 1 103 ? 8.070 -4.543 4.911 1.00 93.88 103 ILE A C 1
ATOM 857 O O . ILE A 1 103 ? 7.394 -5.542 4.647 1.00 93.88 103 ILE A O 1
ATOM 861 N N . LYS A 1 104 ? 8.387 -4.202 6.163 1.00 94.88 104 LYS A N 1
ATOM 862 C CA . LYS A 1 104 ? 7.611 -4.687 7.303 1.00 94.88 104 LYS A CA 1
ATOM 863 C C . LYS A 1 104 ? 6.404 -3.749 7.445 1.00 94.88 104 LYS A C 1
ATOM 865 O O . LYS A 1 104 ? 6.625 -2.592 7.797 1.00 94.88 104 LYS A O 1
ATOM 870 N N . PRO A 1 105 ? 5.183 -4.171 7.080 1.00 96.25 105 PRO A N 1
ATOM 871 C CA . PRO A 1 105 ? 4.029 -3.295 7.151 1.00 96.25 105 PRO A CA 1
ATOM 872 C C . PRO A 1 105 ? 3.644 -3.048 8.611 1.00 96.25 105 PRO A C 1
ATOM 874 O O . PRO A 1 105 ? 3.733 -3.935 9.459 1.00 96.25 105 PRO A O 1
ATOM 877 N N . GLU A 1 106 ? 3.176 -1.838 8.881 1.00 97.31 106 GLU A N 1
ATOM 878 C CA . GLU A 1 106 ? 2.609 -1.436 10.164 1.00 97.31 106 GLU A CA 1
ATOM 879 C C . GLU A 1 106 ? 1.318 -0.667 9.888 1.00 97.31 106 GLU A C 1
ATOM 881 O O . GLU A 1 106 ? 1.249 0.104 8.923 1.00 97.31 106 GLU A O 1
ATOM 886 N N . ILE A 1 107 ? 0.289 -0.886 10.714 1.00 98.25 107 ILE A N 1
ATOM 887 C CA . ILE A 1 107 ? -0.957 -0.130 10.595 1.00 98.25 107 ILE A CA 1
ATOM 888 C C . ILE A 1 107 ? -0.732 1.276 11.146 1.00 98.25 107 ILE A C 1
ATOM 890 O O . ILE A 1 107 ? -0.482 1.474 12.333 1.00 98.25 107 ILE A O 1
ATOM 894 N N . GLN A 1 108 ? -0.897 2.264 10.278 1.00 97.50 108 GLN A N 1
ATOM 895 C CA . GLN A 1 108 ? -0.928 3.676 10.626 1.00 97.50 108 GLN A CA 1
ATOM 896 C C . GLN A 1 108 ? -2.383 4.137 10.696 1.00 97.50 108 GLN A C 1
ATOM 898 O O . GLN A 1 108 ? -3.154 3.941 9.754 1.00 97.50 108 GLN A O 1
ATOM 903 N N . LYS A 1 109 ? -2.774 4.739 11.821 1.00 97.00 109 LYS A N 1
ATOM 904 C CA . LYS A 1 109 ? -4.134 5.252 12.030 1.00 97.00 109 LYS A CA 1
ATOM 905 C C . LYS A 1 109 ? -4.181 6.746 11.739 1.00 97.00 109 LYS A C 1
ATOM 907 O O . LYS A 1 109 ? -3.426 7.504 12.338 1.00 97.00 109 LYS A O 1
ATOM 912 N N . MET A 1 110 ? -5.099 7.152 10.866 1.00 96.44 110 MET A N 1
ATOM 913 C CA . MET A 1 110 ? -5.369 8.553 10.533 1.00 96.44 110 MET A CA 1
ATOM 914 C C . MET A 1 110 ? -6.861 8.815 10.750 1.00 96.44 110 MET A C 1
ATOM 916 O O . MET A 1 110 ? -7.702 8.434 9.934 1.00 96.44 110 MET A O 1
ATOM 920 N N . GLY A 1 111 ? -7.202 9.395 11.902 1.00 94.50 111 GLY A N 1
ATOM 921 C CA . GLY A 1 111 ? -8.590 9.438 12.365 1.00 94.50 111 GLY A CA 1
ATOM 922 C C . GLY A 1 111 ? -9.106 8.030 12.673 1.00 94.50 111 GLY A C 1
ATOM 923 O O . GLY A 1 111 ? -8.483 7.292 13.437 1.00 94.50 111 GLY A O 1
ATOM 924 N N . THR A 1 112 ? -10.235 7.648 12.073 1.00 96.19 112 THR A N 1
ATOM 925 C CA . THR A 1 112 ? -10.797 6.288 12.177 1.00 96.19 112 THR A CA 1
ATOM 926 C C . THR A 1 112 ? -10.233 5.321 11.139 1.00 96.19 112 THR A C 1
ATOM 928 O O . THR A 1 112 ? -10.448 4.120 11.254 1.00 96.19 112 THR A O 1
ATOM 931 N N . ASN A 1 113 ? -9.507 5.824 10.141 1.00 98.44 113 ASN A N 1
ATOM 932 C CA . ASN A 1 113 ? -9.038 5.032 9.012 1.00 98.44 113 ASN A CA 1
ATOM 933 C C . ASN A 1 113 ? -7.712 4.331 9.328 1.00 98.44 113 ASN A C 1
ATOM 935 O O . ASN A 1 113 ? -6.828 4.899 9.980 1.00 98.44 113 ASN A O 1
ATOM 939 N N . LYS A 1 114 ? -7.559 3.108 8.816 1.00 98.50 114 LYS A N 1
ATOM 940 C CA . LYS A 1 114 ? -6.353 2.283 8.956 1.00 98.50 114 LYS A CA 1
ATOM 941 C C . LYS A 1 114 ? -5.617 2.195 7.629 1.00 98.50 114 LYS A C 1
ATOM 943 O O . LYS A 1 114 ? -6.215 1.845 6.617 1.00 98.50 114 LYS A O 1
ATOM 948 N N . TYR A 1 115 ? -4.315 2.446 7.640 1.00 98.50 115 TYR A N 1
ATOM 949 C CA . TYR A 1 115 ? -3.493 2.397 6.438 1.00 98.50 115 TYR A CA 1
ATOM 950 C C . TYR A 1 115 ? -2.240 1.559 6.620 1.00 98.50 115 TYR A C 1
ATOM 952 O O . TYR A 1 115 ? -1.676 1.503 7.706 1.00 98.50 115 TYR A O 1
ATOM 960 N N . ILE A 1 116 ? -1.742 1.013 5.516 1.00 98.19 116 ILE A N 1
ATOM 961 C CA . ILE A 1 116 ? -0.307 0.763 5.352 1.00 98.19 116 ILE A CA 1
ATOM 962 C C . ILE A 1 116 ? 0.221 1.821 4.404 1.00 98.19 116 ILE A C 1
ATOM 964 O O . ILE A 1 116 ? -0.270 1.948 3.280 1.00 98.19 116 ILE A O 1
ATOM 968 N N . ILE A 1 117 ? 1.212 2.579 4.862 1.00 96.38 117 ILE A N 1
ATOM 969 C CA . ILE A 1 117 ? 1.842 3.637 4.078 1.00 96.38 117 ILE A CA 1
ATOM 970 C C . ILE A 1 117 ? 3.300 3.262 3.868 1.00 96.38 117 ILE A C 1
ATOM 972 O O . ILE A 1 117 ? 4.017 2.952 4.820 1.00 96.38 117 ILE A O 1
ATOM 976 N N . GLY A 1 118 ? 3.730 3.281 2.612 1.00 93.50 118 GLY A N 1
ATOM 977 C CA . GLY A 1 118 ? 5.105 2.990 2.240 1.00 93.50 118 GLY A CA 1
ATOM 978 C C . GLY A 1 118 ? 5.586 3.893 1.115 1.00 93.50 118 GLY A C 1
ATOM 979 O O . GLY A 1 118 ? 4.804 4.467 0.360 1.00 93.50 118 GLY A O 1
ATOM 980 N N . GLY A 1 119 ? 6.904 4.024 1.015 1.00 89.56 119 GLY A N 1
ATOM 981 C CA . GLY A 1 119 ? 7.567 4.795 -0.027 1.00 89.56 119 GLY A CA 1
ATOM 982 C C . GLY A 1 119 ? 8.213 3.891 -1.067 1.00 89.56 119 GLY A C 1
ATOM 983 O O . GLY A 1 119 ? 8.741 2.825 -0.746 1.00 89.56 119 GLY A O 1
ATOM 984 N N . PHE A 1 120 ? 8.212 4.338 -2.317 1.00 85.81 120 PHE A N 1
ATOM 985 C CA . PHE A 1 120 ? 9.066 3.765 -3.348 1.00 85.81 120 PHE A CA 1
ATOM 986 C C . PHE A 1 120 ? 10.515 4.213 -3.073 1.00 85.81 120 PHE A C 1
ATOM 988 O O . PHE A 1 120 ? 10.737 5.372 -2.722 1.00 85.81 120 PHE A O 1
ATOM 995 N N . LYS A 1 121 ? 11.494 3.297 -3.150 1.00 77.12 121 LYS A N 1
ATOM 996 C CA . LYS A 1 121 ? 12.908 3.613 -2.840 1.00 77.12 121 LYS A CA 1
ATOM 997 C C . LYS A 1 121 ? 13.524 4.553 -3.878 1.00 77.12 121 LYS A C 1
ATOM 999 O O . LYS A 1 121 ? 14.314 5.421 -3.528 1.00 77.12 121 LYS A O 1
ATOM 1004 N N . ASP A 1 122 ? 13.110 4.389 -5.130 1.00 78.44 122 ASP A N 1
ATOM 1005 C CA . ASP A 1 122 ? 13.608 5.151 -6.270 1.00 78.44 122 ASP A CA 1
ATOM 1006 C C . ASP A 1 122 ? 12.587 6.195 -6.745 1.00 78.44 122 ASP A C 1
ATOM 1008 O O . ASP A 1 122 ? 11.381 6.076 -6.513 1.00 78.44 122 ASP A O 1
ATOM 1012 N N . SER A 1 123 ? 13.066 7.208 -7.474 1.00 80.81 123 SER A N 1
ATOM 1013 C CA . SER A 1 123 ? 12.201 8.214 -8.099 1.00 80.81 123 SER A CA 1
ATOM 1014 C C . SER A 1 123 ? 11.432 7.609 -9.281 1.00 80.81 123 SER A C 1
ATOM 1016 O O . SER A 1 123 ? 11.943 7.474 -10.399 1.00 80.81 123 SER A O 1
ATOM 1018 N N . ILE A 1 124 ? 10.174 7.237 -9.042 1.00 80.56 124 ILE A N 1
ATOM 1019 C CA . ILE A 1 124 ? 9.296 6.653 -10.058 1.00 80.56 124 ILE A CA 1
ATOM 1020 C C . ILE A 1 124 ? 8.451 7.740 -10.712 1.00 80.56 124 ILE A C 1
ATOM 1022 O O . ILE A 1 124 ? 7.481 8.228 -10.145 1.00 80.56 124 ILE A O 1
ATOM 1026 N N . LYS A 1 125 ? 8.783 8.070 -11.964 1.00 78.88 125 LYS A N 1
ATOM 1027 C CA . LYS A 1 125 ? 7.981 9.001 -12.784 1.00 78.88 125 LYS A CA 1
ATOM 1028 C C . LYS A 1 125 ? 6.842 8.325 -13.549 1.00 78.88 125 LYS A C 1
ATOM 1030 O O . LYS A 1 125 ? 5.889 8.988 -13.939 1.00 78.88 125 LYS A O 1
ATOM 1035 N N . LYS A 1 126 ? 6.985 7.031 -13.845 1.00 82.94 126 LYS A N 1
ATOM 1036 C CA . LYS A 1 126 ? 6.026 6.218 -14.607 1.00 82.94 126 LYS A CA 1
ATOM 1037 C C . LYS A 1 126 ? 6.121 4.773 -14.145 1.00 82.94 126 LYS A C 1
ATOM 1039 O O . LYS A 1 126 ? 7.229 4.312 -13.885 1.00 82.94 126 LYS A O 1
ATOM 1044 N N . MET A 1 127 ? 4.982 4.097 -14.069 1.00 88.56 127 MET A N 1
ATOM 1045 C CA . MET A 1 127 ? 4.865 2.697 -13.675 1.00 88.56 127 MET A CA 1
ATOM 1046 C C . MET A 1 127 ? 3.698 2.064 -14.435 1.00 88.56 127 MET A C 1
ATOM 1048 O O . MET A 1 127 ? 2.577 2.572 -14.380 1.00 88.56 127 MET A O 1
ATOM 1052 N N . ASP A 1 128 ? 3.959 0.954 -15.120 1.00 88.88 128 ASP A N 1
ATOM 1053 C CA . ASP A 1 128 ? 2.957 0.270 -15.943 1.00 88.88 128 ASP A CA 1
ATOM 1054 C C . ASP A 1 128 ? 2.004 -0.543 -15.077 1.00 88.88 128 ASP A C 1
ATOM 1056 O O . ASP A 1 128 ? 0.776 -0.486 -15.219 1.00 88.88 128 ASP A O 1
ATOM 1060 N N . SER A 1 129 ? 2.582 -1.305 -14.150 1.00 92.56 129 SER A N 1
ATOM 1061 C CA . SER A 1 129 ? 1.829 -2.094 -13.192 1.00 92.56 129 SER A CA 1
ATOM 1062 C C . SER A 1 129 ? 2.575 -2.273 -11.878 1.00 92.56 129 SER A C 1
ATOM 1064 O O . SER A 1 129 ? 3.797 -2.145 -11.802 1.00 92.56 129 SER A O 1
ATOM 1066 N N . LEU A 1 130 ? 1.803 -2.561 -10.841 1.00 95.38 130 LEU A N 1
ATOM 1067 C CA . LEU A 1 130 ? 2.269 -2.812 -9.491 1.00 95.38 130 LEU A CA 1
ATOM 1068 C C . LEU A 1 130 ? 1.545 -4.033 -8.952 1.00 95.38 130 LEU A C 1
ATOM 1070 O O . LEU A 1 130 ? 0.325 -4.134 -9.083 1.00 95.38 130 LEU A O 1
ATOM 1074 N N . VAL A 1 131 ? 2.288 -4.940 -8.337 1.00 97.25 131 VAL A N 1
ATOM 1075 C CA . VAL A 1 131 ? 1.716 -6.099 -7.657 1.00 97.25 131 VAL A CA 1
ATOM 1076 C C . VAL A 1 131 ? 2.113 -6.043 -6.200 1.00 97.25 131 VAL A C 1
ATOM 1078 O O . VAL A 1 131 ? 3.303 -6.094 -5.905 1.00 97.25 131 VAL A O 1
ATOM 1081 N N . PHE A 1 132 ? 1.129 -5.982 -5.313 1.00 97.94 132 PHE A N 1
ATOM 1082 C CA . PHE A 1 132 ? 1.337 -6.204 -3.889 1.00 97.94 132 PHE A CA 1
ATOM 1083 C C . PHE A 1 132 ? 1.118 -7.678 -3.563 1.00 97.94 132 PHE A C 1
ATOM 1085 O O . PHE A 1 132 ? 0.215 -8.315 -4.114 1.00 97.94 132 PHE A O 1
ATOM 1092 N N . PHE A 1 133 ? 1.930 -8.220 -2.665 1.00 97.38 133 PHE A N 1
ATOM 1093 C CA . PHE A 1 133 ? 1.818 -9.601 -2.209 1.00 97.38 133 PHE A CA 1
ATOM 1094 C C . PHE A 1 133 ? 2.319 -9.745 -0.773 1.00 97.38 133 PHE A C 1
ATOM 1096 O O . PHE A 1 133 ? 3.163 -8.965 -0.336 1.00 97.38 133 PHE A O 1
ATOM 1103 N N . LEU A 1 134 ? 1.825 -10.750 -0.053 1.00 96.88 134 LEU A N 1
ATOM 1104 C CA . LEU A 1 134 ? 2.325 -11.091 1.276 1.00 96.88 134 LEU A CA 1
ATOM 1105 C C . LEU A 1 134 ? 3.299 -12.263 1.201 1.00 96.88 134 LEU A C 1
ATOM 1107 O O . LEU A 1 134 ? 3.230 -13.075 0.280 1.00 96.88 134 LEU A O 1
ATOM 1111 N N . TYR A 1 135 ? 4.209 -12.346 2.165 1.00 94.94 135 TYR A N 1
ATOM 1112 C CA . TYR A 1 135 ? 5.009 -13.543 2.418 1.00 94.94 135 TYR A CA 1
ATOM 1113 C C . TYR A 1 135 ? 5.408 -13.626 3.895 1.00 94.94 135 TYR A C 1
ATOM 1115 O O . TYR A 1 135 ? 5.542 -12.596 4.567 1.00 94.94 135 TYR A O 1
ATOM 1123 N N . ASP A 1 136 ? 5.606 -14.844 4.400 1.00 90.62 136 ASP A N 1
ATOM 1124 C CA . ASP A 1 136 ? 6.179 -15.083 5.730 1.00 90.62 136 ASP A CA 1
ATOM 1125 C C . ASP A 1 136 ? 7.694 -14.803 5.692 1.00 90.62 136 ASP A C 1
ATOM 1127 O O . ASP A 1 136 ? 8.443 -15.401 4.914 1.00 90.62 136 ASP A O 1
ATOM 1131 N N . ARG A 1 137 ? 8.151 -13.858 6.524 1.00 74.88 137 ARG A N 1
ATOM 1132 C CA . ARG A 1 137 ? 9.566 -13.467 6.615 1.00 74.88 137 ARG A CA 1
ATOM 1133 C C . ARG A 1 137 ? 10.423 -14.524 7.305 1.00 74.88 137 ARG A C 1
ATOM 1135 O O . ARG A 1 137 ? 11.577 -14.702 6.927 1.00 74.88 137 ARG A O 1
ATOM 1142 N N . GLU A 1 138 ? 9.872 -15.183 8.317 1.00 81.44 138 GLU A N 1
ATOM 1143 C CA . GLU A 1 138 ? 10.570 -16.170 9.142 1.00 81.44 138 GLU A CA 1
ATOM 1144 C C . GLU A 1 138 ? 10.691 -17.507 8.408 1.00 81.44 138 GLU A C 1
ATOM 1146 O O . GLU A 1 138 ? 11.647 -18.262 8.592 1.00 81.44 138 GLU A O 1
ATOM 1151 N N . ARG A 1 139 ? 9.717 -17.804 7.545 1.00 76.88 139 ARG A N 1
ATOM 1152 C CA . ARG A 1 139 ? 9.647 -19.045 6.776 1.00 76.88 139 ARG A CA 1
ATOM 1153 C C . ARG A 1 139 ? 9.385 -18.723 5.320 1.00 76.88 139 ARG A C 1
ATOM 1155 O O . ARG A 1 139 ? 8.302 -19.012 4.830 1.00 76.88 139 ARG A O 1
ATOM 1162 N N . TYR A 1 140 ? 10.356 -18.133 4.624 1.00 73.38 140 TYR A N 1
ATOM 1163 C CA . TYR A 1 140 ? 10.176 -17.769 3.216 1.00 73.38 140 TYR A CA 1
ATOM 1164 C C . TYR A 1 140 ? 9.762 -18.987 2.363 1.00 73.38 140 TYR A C 1
ATOM 1166 O O . TYR A 1 140 ? 10.600 -19.782 1.937 1.00 73.38 140 TYR A O 1
ATOM 1174 N N . GLN A 1 141 ? 8.453 -19.128 2.135 1.00 77.81 141 GLN A N 1
ATOM 1175 C CA . GLN A 1 141 ? 7.812 -20.212 1.377 1.00 77.81 141 GLN A CA 1
ATOM 1176 C C . GLN A 1 141 ? 7.200 -19.714 0.060 1.00 77.81 141 GLN A C 1
ATOM 1178 O O . GLN A 1 141 ? 6.672 -20.501 -0.723 1.00 77.81 141 GLN A O 1
ATOM 1183 N N . GLY A 1 142 ? 7.339 -18.419 -0.233 1.00 85.94 142 GLY A N 1
ATOM 1184 C CA . GLY A 1 142 ? 6.786 -17.778 -1.418 1.00 85.94 142 GLY A CA 1
ATOM 1185 C C . GLY A 1 142 ? 5.670 -16.801 -1.068 1.00 85.94 142 GLY A C 1
ATOM 1186 O O . GLY A 1 142 ? 5.660 -16.222 0.012 1.00 85.94 142 GLY A O 1
ATOM 1187 N N . VAL A 1 143 ? 4.775 -16.568 -2.029 1.00 90.62 143 VAL A N 1
ATOM 1188 C CA . VAL A 1 143 ? 3.645 -15.651 -1.846 1.00 90.62 143 VAL A CA 1
ATOM 1189 C C . VAL A 1 143 ? 2.550 -16.328 -1.033 1.00 90.62 143 VAL A C 1
ATOM 1191 O O . VAL A 1 143 ? 2.101 -17.409 -1.403 1.00 90.62 143 VAL A O 1
ATOM 1194 N N . GLU A 1 144 ? 2.091 -15.639 0.003 1.00 91.44 144 GLU A N 1
ATOM 1195 C CA . GLU A 1 144 ? 0.964 -16.027 0.840 1.00 91.44 144 GLU A CA 1
ATOM 1196 C C . GLU A 1 144 ? -0.314 -15.334 0.359 1.00 91.44 144 GLU A C 1
ATOM 1198 O O . GLU A 1 144 ? -0.362 -14.108 0.218 1.00 91.44 144 GLU A O 1
ATOM 1203 N N . GLY A 1 145 ? -1.354 -16.130 0.108 1.00 93.12 145 GLY A N 1
ATOM 1204 C CA . GLY A 1 145 ? -2.663 -15.639 -0.315 1.00 93.12 145 GLY A CA 1
ATOM 1205 C C . GLY A 1 145 ? -2.708 -15.038 -1.725 1.00 93.12 145 GLY A C 1
ATOM 1206 O O . GLY A 1 145 ? -1.984 -15.435 -2.644 1.00 93.12 145 GLY A O 1
ATOM 1207 N N . ASN A 1 146 ? -3.627 -14.094 -1.908 1.00 96.81 146 ASN A N 1
ATOM 1208 C CA . ASN A 1 146 ? -3.861 -13.397 -3.164 1.00 96.81 146 ASN A CA 1
ATOM 1209 C C . ASN A 1 146 ? -2.838 -12.284 -3.399 1.00 96.81 146 ASN A C 1
ATOM 1211 O O . ASN A 1 146 ? -2.209 -11.746 -2.489 1.00 96.81 146 ASN A O 1
ATOM 1215 N N . ARG A 1 147 ? -2.724 -11.889 -4.666 1.00 97.50 147 ARG A N 1
ATOM 1216 C CA . ARG A 1 147 ? -1.947 -10.725 -5.089 1.00 97.50 147 ARG A CA 1
ATOM 1217 C C . ARG A 1 147 ? -2.894 -9.621 -5.513 1.00 97.50 147 ARG A C 1
ATOM 1219 O O . ARG A 1 147 ? -3.762 -9.870 -6.344 1.00 97.50 147 ARG A O 1
ATOM 1226 N N . ILE A 1 148 ? -2.643 -8.407 -5.043 1.00 97.81 148 ILE A N 1
ATOM 1227 C CA . ILE A 1 148 ? -3.381 -7.229 -5.495 1.00 97.81 148 ILE A CA 1
ATOM 1228 C C . ILE A 1 148 ? -2.624 -6.612 -6.666 1.00 97.81 148 ILE A C 1
ATOM 1230 O O . ILE A 1 148 ? -1.482 -6.168 -6.517 1.00 97.81 148 ILE A O 1
ATOM 1234 N N . VAL A 1 149 ? -3.252 -6.591 -7.843 1.00 96.88 149 VAL A N 1
ATOM 1235 C CA . VAL A 1 149 ? -2.614 -6.171 -9.099 1.00 96.88 149 VAL A CA 1
ATOM 1236 C C . VAL A 1 149 ? -3.223 -4.871 -9.610 1.00 96.88 149 VAL A C 1
ATOM 1238 O O . VAL A 1 149 ? -4.385 -4.807 -9.998 1.00 96.88 149 VAL A O 1
ATOM 1241 N N . LEU A 1 150 ? -2.399 -3.834 -9.718 1.00 94.88 150 LEU A N 1
ATOM 1242 C CA . LEU A 1 150 ? -2.764 -2.556 -10.316 1.00 94.88 150 LEU A CA 1
ATOM 1243 C C . LEU A 1 150 ? -2.105 -2.414 -11.688 1.00 94.88 150 LEU A C 1
ATOM 1245 O O . LEU A 1 150 ? -0.896 -2.568 -11.815 1.00 94.88 150 LEU A O 1
ATOM 1249 N N . LYS A 1 151 ? -2.883 -2.070 -12.718 1.00 92.69 151 LYS A N 1
ATOM 1250 C CA . LYS A 1 151 ? -2.390 -1.812 -14.087 1.00 92.69 151 LYS A CA 1
ATOM 1251 C C . LYS A 1 151 ? -2.728 -0.401 -14.552 1.00 92.69 151 LYS A C 1
ATOM 1253 O O . LYS A 1 151 ? -3.713 0.170 -14.089 1.00 92.69 151 LYS A O 1
ATOM 1258 N N . ASN A 1 152 ? -1.981 0.146 -15.506 1.00 85.88 152 ASN A N 1
ATOM 1259 C CA . ASN A 1 152 ? -2.233 1.467 -16.095 1.00 85.88 152 ASN A CA 1
ATOM 1260 C C . ASN A 1 152 ? -2.226 2.586 -15.040 1.00 85.88 152 ASN A C 1
ATOM 1262 O O . ASN A 1 152 ? -3.161 3.389 -14.980 1.00 85.88 152 ASN A O 1
ATOM 1266 N N . ILE A 1 153 ? -1.253 2.575 -14.126 1.00 86.00 153 ILE A N 1
ATOM 1267 C CA . ILE A 1 153 ? -1.203 3.498 -12.984 1.00 86.00 153 ILE A CA 1
ATOM 1268 C C . ILE A 1 153 ? -0.863 4.908 -13.482 1.00 86.00 153 ILE A C 1
ATOM 1270 O O . ILE A 1 153 ? 0.132 5.117 -14.168 1.00 86.00 153 ILE A O 1
ATOM 1274 N N . LYS A 1 154 ? -1.714 5.884 -13.146 1.00 80.12 154 LYS A N 1
ATOM 1275 C CA . LYS A 1 154 ? -1.481 7.303 -13.436 1.00 80.12 154 LYS A CA 1
ATOM 1276 C C . LYS A 1 154 ? -1.000 7.972 -12.153 1.00 80.12 154 LYS A C 1
ATOM 1278 O O . LYS A 1 154 ? -1.778 8.060 -11.204 1.00 80.12 154 LYS A O 1
ATOM 1283 N N . LEU A 1 155 ? 0.272 8.367 -12.142 1.00 79.06 155 LEU A N 1
ATOM 1284 C CA . LEU A 1 155 ? 0.944 9.021 -11.016 1.00 79.06 155 LEU A CA 1
ATOM 1285 C C . LEU A 1 155 ? 0.703 10.533 -11.007 1.00 79.06 155 LEU A C 1
ATOM 1287 O O . LEU A 1 155 ? 0.493 11.139 -12.081 1.00 79.06 155 LEU A O 1
#

pLDDT: mean 85.7, std 16.02, range [37.28, 98.69]

Secondary structure (DSSP, 8-state):
-----------------THHHHHHHHHTTTTT-SSEEEEEEESSTT-EEEEEEEEEETTEEEEEEEEPTT--HHHHHHEEEEEEEE--GGGSPTT-SSEEEEE---PEEETTEEEEEEE-SS--S--SEEEEEEEESSS--S-EEEEEEEES---

Radius of gyration: 20.84 Å; chains: 1; bounding box: 32×89×36 Å